Protein AF-A0A945AKJ4-F1 (afdb_monomer_lite)

Sequence (48 aa):
MKILIFSPAWVGDMVMAQSLFKSLHQQYEDLTLDVISPPWVYGLLQRM

Structure (mmCIF, N/CA/C/O backbone):
data_AF-A0A945AKJ4-F1
#
_entry.id   AF-A0A945AKJ4-F1
#
loop_
_atom_site.group_PDB
_atom_site.id
_atom_site.type_symbol
_atom_site.label_atom_id
_atom_site.label_alt_id
_atom_site.label_comp_id
_atom_site.label_asym_id
_atom_site.label_entity_id
_atom_site.label_seq_id
_atom_site.pdbx_PDB_ins_code
_atom_site.Cartn_x
_atom_site.Cartn_y
_atom_site.Cartn_z
_atom_site.occupancy
_atom_site.B_iso_or_equiv
_atom_site.auth_seq_id
_atom_site.auth_comp_id
_atom_site.auth_asym_id
_atom_site.auth_atom_id
_atom_site.pdbx_PDB_model_num
ATOM 1 N N . MET A 1 1 ? -14.552 7.847 6.954 1.00 95.38 1 MET A N 1
ATOM 2 C CA . MET A 1 1 ? -14.119 8.898 5.990 1.00 95.38 1 MET A CA 1
ATOM 3 C C . MET A 1 1 ? -13.629 8.214 4.716 1.00 95.38 1 MET A C 1
ATOM 5 O O . MET A 1 1 ? -13.018 7.165 4.847 1.00 95.38 1 MET A O 1
ATOM 9 N N . LYS A 1 2 ? -13.885 8.748 3.512 1.00 97.50 2 LYS A N 1
ATOM 10 C CA . LYS A 1 2 ? -13.414 8.144 2.246 1.00 97.50 2 LYS A CA 1
ATOM 11 C C . LYS A 1 2 ? -12.458 9.092 1.530 1.00 97.50 2 LYS A C 1
ATOM 13 O O . LYS A 1 2 ? -12.839 10.230 1.265 1.00 97.50 2 LYS A O 1
ATOM 18 N N . ILE A 1 3 ? -11.243 8.635 1.240 1.00 97.75 3 ILE A N 1
ATOM 19 C CA . ILE A 1 3 ? -10.185 9.449 0.631 1.00 97.75 3 ILE A CA 1
ATOM 20 C C . ILE A 1 3 ? -9.556 8.669 -0.524 1.00 97.75 3 ILE A C 1
ATOM 22 O O . ILE A 1 3 ? -9.193 7.507 -0.366 1.00 97.75 3 ILE A O 1
ATOM 26 N N . LEU A 1 4 ? -9.396 9.338 -1.666 1.00 97.50 4 LEU A N 1
ATOM 27 C CA . LEU A 1 4 ? -8.639 8.849 -2.814 1.00 97.50 4 LEU A CA 1
ATOM 28 C C . LEU A 1 4 ? -7.371 9.693 -2.966 1.00 97.50 4 LEU A C 1
ATOM 30 O O . LEU A 1 4 ? -7.457 10.920 -3.055 1.00 97.50 4 LEU A O 1
ATOM 34 N N . ILE A 1 5 ? -6.208 9.048 -3.014 1.00 95.31 5 ILE A N 1
ATOM 35 C CA . ILE A 1 5 ? -4.908 9.707 -3.168 1.00 95.31 5 ILE A CA 1
ATOM 36 C C . ILE A 1 5 ? -4.257 9.290 -4.485 1.00 95.31 5 ILE A C 1
ATOM 38 O O . ILE A 1 5 ? -4.138 8.108 -4.797 1.00 95.31 5 ILE A O 1
ATOM 42 N N . PHE A 1 6 ? -3.759 10.275 -5.230 1.00 95.25 6 PHE A N 1
ATOM 43 C CA . PHE A 1 6 ? -2.825 10.054 -6.328 1.00 95.25 6 PHE A CA 1
ATOM 44 C C . PHE A 1 6 ? -1.411 10.099 -5.770 1.00 95.25 6 PHE A C 1
ATOM 46 O O . PHE A 1 6 ? -0.956 11.136 -5.285 1.00 95.25 6 PHE A O 1
ATOM 53 N N . SER A 1 7 ? -0.732 8.960 -5.782 1.00 93.38 7 SER A N 1
ATOM 54 C CA . SER A 1 7 ? 0.589 8.867 -5.181 1.00 93.38 7 SER A CA 1
ATOM 55 C C . SER A 1 7 ? 1.674 9.490 -6.061 1.00 93.38 7 SER A C 1
ATOM 57 O O . SER A 1 7 ? 1.548 9.453 -7.290 1.00 93.38 7 SER A O 1
ATOM 59 N N . PRO A 1 8 ? 2.786 9.948 -5.469 1.00 93.62 8 PRO A N 1
ATOM 60 C CA . PRO A 1 8 ? 3.961 10.335 -6.235 1.00 93.62 8 PRO A CA 1
ATOM 61 C C . PRO A 1 8 ? 4.558 9.143 -7.000 1.00 93.62 8 PRO A C 1
ATOM 63 O O . PRO A 1 8 ? 4.453 7.987 -6.591 1.00 93.62 8 PRO A O 1
ATOM 66 N N . ALA A 1 9 ? 5.218 9.437 -8.121 1.00 92.38 9 ALA A N 1
ATOM 67 C CA . ALA A 1 9 ? 5.790 8.431 -9.015 1.00 92.38 9 ALA A CA 1
ATOM 68 C C . ALA A 1 9 ? 7.229 8.017 -8.654 1.00 92.38 9 ALA A C 1
ATOM 70 O O . ALA A 1 9 ? 7.821 7.206 -9.365 1.00 92.38 9 ALA A O 1
ATOM 71 N N . TRP A 1 10 ? 7.809 8.556 -7.580 1.00 94.56 10 TRP A N 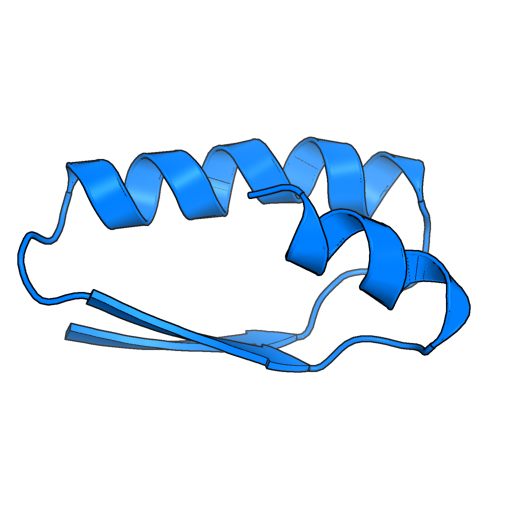1
ATOM 72 C CA . TRP A 1 10 ? 9.173 8.247 -7.158 1.00 94.56 10 TRP A CA 1
ATOM 73 C C . TRP A 1 10 ? 9.201 7.562 -5.789 1.00 94.56 10 TRP A C 1
ATOM 75 O O . TRP A 1 10 ? 8.395 7.853 -4.907 1.00 94.56 10 TRP A O 1
ATOM 85 N N . VAL A 1 11 ? 10.144 6.633 -5.612 1.00 92.50 11 VAL A N 1
ATOM 86 C CA . VAL A 1 11 ? 10.218 5.756 -4.432 1.00 92.50 11 VAL A CA 1
ATOM 87 C C . VAL A 1 11 ? 10.378 6.543 -3.134 1.00 92.50 11 VAL A C 1
ATOM 89 O O . VAL A 1 11 ? 9.637 6.290 -2.189 1.00 92.50 11 VAL A O 1
ATOM 92 N N . GLY A 1 12 ? 11.306 7.499 -3.063 1.00 94.06 12 GLY A N 1
ATOM 93 C CA . GLY A 1 12 ? 11.519 8.243 -1.819 1.00 94.06 12 GLY A CA 1
ATOM 94 C C . GLY A 1 12 ? 10.358 9.173 -1.470 1.00 94.06 12 GLY A C 1
ATOM 95 O O . GLY A 1 12 ? 10.017 9.282 -0.297 1.00 94.06 12 GLY A O 1
ATOM 96 N N . ASP A 1 13 ? 9.673 9.744 -2.460 1.00 94.88 13 ASP A N 1
ATOM 97 C CA . ASP A 1 13 ? 8.475 10.553 -2.212 1.00 94.88 13 ASP A CA 1
ATOM 98 C C . ASP A 1 13 ? 7.335 9.687 -1.669 1.00 94.88 13 ASP A C 1
ATOM 100 O O . ASP A 1 13 ? 6.629 10.090 -0.746 1.00 94.88 13 ASP A O 1
ATOM 104 N N . MET A 1 14 ? 7.181 8.463 -2.187 1.00 94.31 14 MET A N 1
ATOM 105 C CA . MET A 1 14 ? 6.216 7.495 -1.662 1.00 94.31 14 MET A CA 1
ATOM 106 C C . MET A 1 14 ? 6.538 7.105 -0.213 1.00 94.31 14 MET A C 1
ATOM 108 O O . MET A 1 14 ? 5.632 7.010 0.614 1.00 94.31 14 MET A O 1
ATOM 112 N N . VAL A 1 15 ? 7.820 6.922 0.121 1.00 93.69 15 VAL A N 1
ATOM 113 C CA . VAL A 1 15 ? 8.249 6.680 1.509 1.00 93.69 15 VAL A CA 1
ATOM 114 C C . VAL A 1 15 ? 7.846 7.849 2.412 1.00 93.69 15 VAL A C 1
ATOM 116 O O . VAL A 1 15 ? 7.320 7.617 3.500 1.00 93.69 15 VAL A O 1
ATOM 119 N N . MET A 1 16 ? 8.008 9.095 1.955 1.00 95.00 16 MET A N 1
ATOM 120 C CA . MET A 1 16 ? 7.544 10.269 2.706 1.00 95.00 16 MET A CA 1
ATOM 121 C C . MET A 1 16 ? 6.012 10.294 2.837 1.00 95.00 16 MET A C 1
ATOM 123 O O . MET A 1 16 ? 5.492 10.556 3.926 1.00 95.00 16 MET A O 1
ATOM 127 N N . ALA A 1 17 ? 5.284 9.943 1.771 1.00 95.12 17 ALA A N 1
ATOM 128 C CA . ALA A 1 17 ? 3.820 9.900 1.745 1.00 95.12 17 ALA A CA 1
ATOM 129 C C . ALA A 1 17 ? 3.216 8.876 2.727 1.00 95.12 17 ALA A C 1
ATOM 131 O O . ALA A 1 17 ? 2.126 9.111 3.250 1.00 95.12 17 ALA A O 1
ATOM 132 N N . GLN A 1 18 ? 3.928 7.795 3.073 1.00 93.69 18 GLN A N 1
ATOM 133 C CA . GLN A 1 18 ? 3.460 6.846 4.096 1.00 93.69 18 GLN A CA 1
ATOM 134 C C . GLN A 1 18 ? 3.195 7.506 5.456 1.00 93.69 18 GLN A C 1
ATOM 136 O O . GLN A 1 18 ? 2.310 7.070 6.194 1.00 93.69 18 GLN A O 1
ATOM 141 N N . SER A 1 19 ? 3.932 8.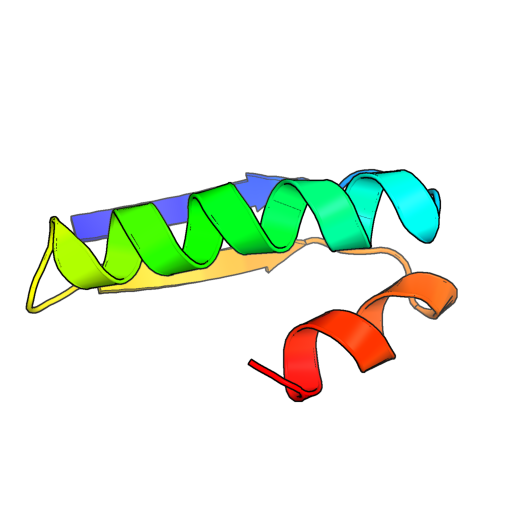568 5.795 1.00 94.75 19 SER A N 1
ATOM 142 C CA . SER A 1 19 ? 3.712 9.314 7.041 1.00 94.75 19 SER A CA 1
ATOM 143 C C . SER A 1 19 ? 2.323 9.958 7.070 1.00 94.75 19 SER A C 1
ATOM 145 O O . SER A 1 19 ? 1.646 9.922 8.098 1.00 94.75 19 SER A O 1
ATOM 147 N N . LEU A 1 20 ? 1.860 10.477 5.927 1.00 95.56 20 LEU A N 1
ATOM 148 C CA . LEU A 1 20 ? 0.509 11.016 5.784 1.00 95.56 20 LEU A CA 1
ATOM 149 C C . LEU A 1 20 ? -0.536 9.912 5.946 1.00 95.56 20 LEU A C 1
ATOM 151 O O . LEU A 1 20 ? -1.490 10.084 6.699 1.00 95.56 20 LEU A O 1
ATOM 155 N N . PHE A 1 21 ? -0.347 8.770 5.284 1.00 94.94 21 PHE A N 1
ATOM 156 C CA . PHE A 1 21 ? -1.292 7.654 5.364 1.00 94.94 21 PHE A CA 1
ATOM 157 C C . PHE A 1 21 ? -1.459 7.176 6.811 1.00 94.94 21 PHE A C 1
ATOM 159 O O . PHE A 1 21 ? -2.586 7.006 7.267 1.00 94.94 21 PHE A O 1
ATOM 166 N N . LYS A 1 22 ? -0.362 7.031 7.565 1.00 94.44 22 LYS A N 1
ATOM 167 C CA . LYS A 1 22 ? -0.407 6.653 8.990 1.00 94.44 22 LYS A CA 1
ATOM 168 C C . LYS A 1 22 ? -1.148 7.687 9.838 1.00 94.44 22 LYS A C 1
ATOM 170 O O . LYS A 1 22 ? -1.988 7.310 10.647 1.00 94.44 22 LYS A O 1
ATOM 175 N N . SER A 1 23 ? -0.874 8.973 9.620 1.00 96.69 23 SER A N 1
ATOM 176 C CA . SER A 1 23 ? -1.556 10.063 10.327 1.00 96.69 23 SER A CA 1
ATOM 177 C C . SER A 1 23 ? -3.069 10.058 10.066 1.00 96.69 23 SER A C 1
ATOM 179 O O . SER A 1 23 ? -3.863 10.161 10.997 1.00 96.69 23 SER A O 1
ATOM 181 N N . LEU A 1 24 ? -3.489 9.826 8.816 1.00 96.38 24 LEU A N 1
ATOM 182 C CA . LEU A 1 24 ? -4.907 9.728 8.460 1.00 96.38 24 LEU A CA 1
ATOM 183 C C . LEU A 1 24 ? -5.602 8.547 9.153 1.00 96.38 24 LEU A C 1
ATOM 185 O O . LEU A 1 24 ? -6.716 8.716 9.641 1.00 96.38 24 LEU A O 1
ATOM 189 N N . HIS A 1 25 ? -4.955 7.380 9.237 1.00 94.50 25 HIS A N 1
ATOM 190 C CA . HIS A 1 25 ? -5.512 6.226 9.957 1.00 94.50 25 HIS A CA 1
ATOM 191 C C . HIS A 1 25 ? -5.613 6.473 11.468 1.00 94.50 25 HIS A C 1
ATOM 193 O O . HIS A 1 2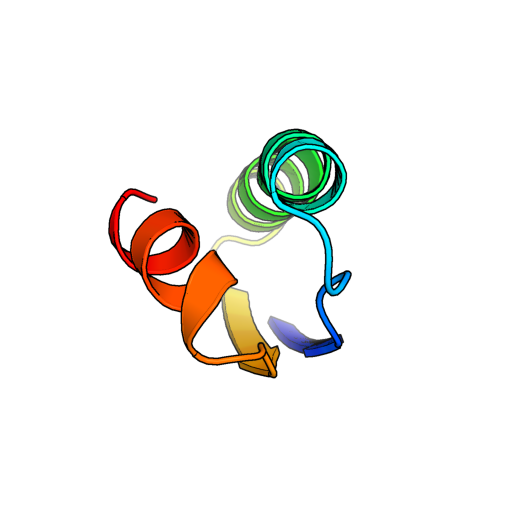5 ? -6.533 5.979 12.106 1.00 94.50 25 HIS A O 1
ATOM 199 N N . GLN A 1 26 ? -4.697 7.253 12.051 1.00 96.44 26 GLN A N 1
ATOM 200 C CA . GLN A 1 26 ? -4.789 7.651 13.461 1.00 96.44 26 GLN A CA 1
ATOM 201 C C . GLN A 1 26 ? -5.912 8.663 13.708 1.00 96.44 26 GLN A C 1
ATOM 203 O O . GLN A 1 26 ? -6.517 8.663 14.776 1.00 96.44 26 GLN A O 1
ATOM 208 N N . GLN A 1 27 ? -6.179 9.539 12.740 1.00 97.50 27 GLN A N 1
ATOM 209 C CA . GLN A 1 27 ? -7.186 10.588 12.866 1.00 97.50 27 GLN A CA 1
ATOM 210 C C . GLN A 1 27 ? -8.618 10.080 12.639 1.00 97.50 27 GLN A C 1
ATOM 212 O O . GLN A 1 27 ? -9.558 10.639 13.203 1.00 97.50 27 GLN A O 1
ATOM 217 N N . TYR A 1 28 ? -8.798 9.053 11.805 1.00 97.31 28 TYR A N 1
ATOM 218 C CA . TYR A 1 28 ? -10.113 8.553 11.408 1.00 97.31 28 TYR A CA 1
ATOM 219 C C . TYR A 1 28 ? -10.215 7.038 11.625 1.00 97.31 28 TYR A C 1
ATOM 221 O O . TYR A 1 28 ? -9.610 6.269 10.885 1.00 97.31 28 TYR A O 1
ATOM 229 N N . GLU A 1 29 ? -11.042 6.624 12.589 1.00 92.94 29 GLU A N 1
ATOM 230 C CA . GLU A 1 29 ? -11.245 5.213 12.965 1.00 92.94 29 GLU A CA 1
ATOM 231 C C . GLU A 1 29 ? -11.834 4.369 11.814 1.00 92.94 29 GLU A C 1
ATOM 233 O O . GLU A 1 29 ? -11.336 3.287 11.526 1.00 92.94 29 GLU A O 1
ATOM 238 N N . ASP A 1 30 ? -12.796 4.916 11.058 1.00 95.31 30 ASP A N 1
ATOM 239 C CA . ASP A 1 30 ? -13.413 4.268 9.886 1.00 95.31 30 ASP A CA 1
ATOM 240 C C . ASP A 1 30 ? -12.889 4.844 8.554 1.00 95.31 30 ASP A C 1
ATOM 242 O O . ASP A 1 30 ? -13.656 5.311 7.693 1.00 95.31 30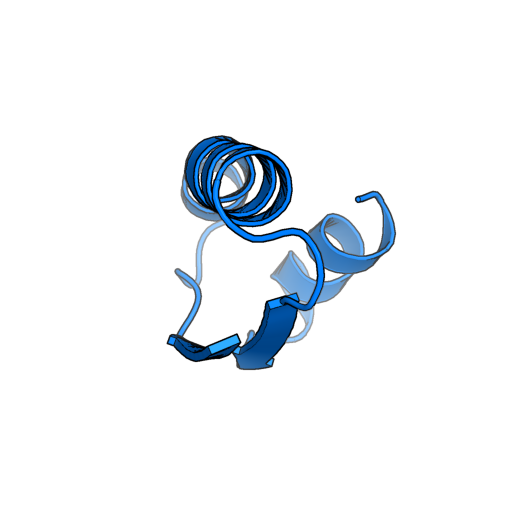 ASP A O 1
ATOM 246 N N . LEU A 1 31 ? -11.567 4.932 8.392 1.00 97.00 31 LEU A N 1
ATOM 247 C CA . LEU A 1 31 ? -10.962 5.405 7.144 1.00 97.00 31 LEU A CA 1
ATOM 248 C C . LEU A 1 31 ? -11.036 4.340 6.040 1.00 97.00 31 LEU A C 1
ATOM 250 O O . LEU A 1 31 ? -10.581 3.214 6.202 1.00 97.00 31 LEU A O 1
ATOM 254 N N . THR A 1 32 ? -11.526 4.735 4.866 1.00 96.75 32 THR A N 1
ATOM 255 C CA . THR A 1 32 ? -11.297 4.027 3.600 1.00 96.75 32 THR A CA 1
ATOM 256 C C . THR A 1 32 ? -10.342 4.865 2.760 1.00 96.75 32 THR A C 1
ATOM 258 O O . THR A 1 32 ? -10.691 5.987 2.375 1.00 96.75 32 THR A O 1
ATOM 261 N N . LEU A 1 33 ? -9.139 4.343 2.517 1.00 95.19 33 LEU A N 1
ATOM 262 C CA . LEU A 1 33 ? -8.082 5.030 1.783 1.00 95.19 33 LEU A CA 1
ATOM 263 C C . LEU A 1 33 ? -7.718 4.248 0.522 1.00 95.19 33 LEU A C 1
ATOM 265 O O . LEU A 1 33 ? -7.094 3.193 0.601 1.00 95.19 33 LEU A O 1
ATOM 269 N N . ASP A 1 34 ? -8.058 4.809 -0.631 1.00 95.50 34 ASP A N 1
ATOM 270 C CA . ASP A 1 34 ? -7.667 4.272 -1.929 1.00 95.50 34 ASP A CA 1
ATOM 271 C C . ASP A 1 34 ? -6.474 5.063 -2.469 1.00 95.50 34 ASP A C 1
ATOM 273 O O . ASP A 1 34 ? -6.453 6.296 -2.421 1.00 95.50 34 ASP A O 1
ATOM 277 N N . VAL A 1 35 ? -5.469 4.367 -3.001 1.00 94.38 35 VAL A N 1
ATOM 278 C CA . VAL A 1 35 ? -4.264 5.002 -3.548 1.00 94.38 35 VAL A CA 1
ATOM 279 C C . VAL A 1 35 ? -4.032 4.544 -4.982 1.00 94.38 35 VAL A C 1
ATOM 281 O O . VAL A 1 35 ? -3.789 3.366 -5.243 1.00 94.38 35 VAL A O 1
ATOM 284 N N . ILE A 1 36 ? -4.064 5.491 -5.920 1.00 95.06 36 ILE A N 1
ATOM 285 C CA . ILE A 1 36 ? -3.685 5.267 -7.318 1.00 95.06 36 ILE A CA 1
ATOM 286 C C . ILE A 1 36 ? -2.182 5.473 -7.434 1.00 95.06 36 ILE A C 1
ATOM 288 O O . ILE A 1 36 ? -1.666 6.548 -7.114 1.00 95.06 36 ILE A O 1
ATOM 292 N N . SER A 1 37 ? -1.484 4.442 -7.907 1.00 92.69 37 SER A N 1
ATOM 293 C CA . SER A 1 37 ? -0.028 4.420 -7.918 1.00 92.69 37 SER A CA 1
ATOM 294 C C . SER A 1 37 ? 0.550 3.681 -9.123 1.00 92.69 37 SER A C 1
ATOM 296 O O . SER A 1 37 ? -0.020 2.671 -9.542 1.00 92.69 37 SER A O 1
ATOM 298 N N . PRO A 1 38 ? 1.685 4.141 -9.684 1.00 92.56 38 PRO A N 1
ATOM 299 C CA . PRO A 1 38 ? 2.408 3.383 -10.694 1.00 92.56 38 PRO A CA 1
ATOM 300 C C . PRO A 1 38 ? 2.909 2.019 -10.178 1.00 92.56 38 PRO A C 1
ATOM 302 O O . PRO A 1 38 ? 3.228 1.883 -8.993 1.00 92.56 38 PRO A O 1
ATOM 305 N N . PRO A 1 39 ? 3.089 1.014 -11.057 1.00 91.69 39 PRO A N 1
ATOM 306 C CA . PRO A 1 39 ? 3.447 -0.344 -10.636 1.00 91.69 39 PRO A CA 1
ATOM 307 C C . PRO A 1 39 ? 4.745 -0.452 -9.820 1.00 91.69 39 PRO A C 1
ATOM 309 O O . PRO A 1 39 ? 4.853 -1.296 -8.936 1.00 91.69 39 PRO A O 1
ATOM 312 N N . TRP A 1 40 ? 5.736 0.402 -10.087 1.00 90.56 40 TRP A N 1
ATOM 313 C CA . TRP A 1 40 ? 7.066 0.316 -9.467 1.00 90.56 40 TRP A CA 1
ATOM 314 C C . TRP A 1 40 ? 7.135 0.853 -8.029 1.00 90.56 40 TRP A C 1
ATOM 316 O O . TRP A 1 40 ? 8.056 0.500 -7.297 1.00 90.56 40 TRP A O 1
ATOM 326 N N . VAL A 1 41 ? 6.175 1.679 -7.602 1.00 91.25 41 VAL A N 1
ATOM 327 C CA . VAL A 1 41 ? 6.042 2.132 -6.201 1.00 91.25 41 VAL A CA 1
ATOM 328 C C . VAL A 1 41 ? 4.957 1.364 -5.437 1.00 91.25 41 VAL A C 1
ATOM 330 O O . VAL A 1 41 ? 4.923 1.418 -4.209 1.00 91.25 41 VAL A O 1
ATOM 333 N N . TYR A 1 42 ? 4.123 0.584 -6.132 1.00 88.12 42 TYR A N 1
ATOM 334 C CA . TYR A 1 42 ? 3.002 -0.161 -5.552 1.00 88.12 42 TYR A CA 1
ATOM 335 C C . TYR A 1 42 ? 3.415 -1.117 -4.422 1.00 88.12 42 TYR A C 1
ATOM 337 O O . TYR A 1 42 ? 2.736 -1.207 -3.402 1.00 88.12 42 TYR A O 1
ATOM 345 N N . GLY A 1 43 ? 4.572 -1.777 -4.548 1.00 88.12 43 GLY A N 1
ATOM 346 C CA . GLY A 1 43 ? 5.080 -2.689 -3.515 1.00 88.12 43 GLY A CA 1
ATOM 347 C C . GLY A 1 43 ? 5.350 -2.021 -2.158 1.00 88.12 43 GLY A C 1
ATOM 348 O O . GLY A 1 43 ? 5.425 -2.711 -1.145 1.00 88.12 43 GLY A O 1
ATOM 349 N N . LEU A 1 44 ? 5.476 -0.690 -2.110 1.00 87.50 44 LEU A N 1
ATOM 350 C CA . LEU A 1 44 ? 5.595 0.057 -0.855 1.00 87.50 44 LEU A CA 1
ATOM 351 C C . LEU A 1 44 ? 4.246 0.225 -0.154 1.00 87.50 44 LEU A C 1
ATOM 353 O O . LEU A 1 44 ? 4.211 0.252 1.073 1.00 87.50 44 LEU A O 1
ATOM 357 N N . LEU A 1 45 ? 3.148 0.313 -0.909 1.00 85.81 45 LEU A N 1
ATOM 358 C CA . LEU A 1 45 ? 1.798 0.446 -0.354 1.00 85.81 45 LEU A CA 1
ATOM 359 C C . LEU A 1 45 ? 1.345 -0.837 0.348 1.00 85.81 45 LEU A C 1
ATOM 361 O O . LEU A 1 45 ? 0.638 -0.766 1.340 1.00 85.81 45 LEU A O 1
ATOM 365 N N . GLN A 1 46 ? 1.807 -2.000 -0.114 1.00 83.50 46 GLN A N 1
ATOM 366 C CA . GLN A 1 46 ? 1.473 -3.303 0.478 1.00 83.50 46 GLN A CA 1
ATOM 367 C C . GLN A 1 46 ? 2.165 -3.588 1.821 1.00 83.50 46 GLN A C 1
ATOM 369 O O . GLN A 1 46 ? 1.900 -4.613 2.441 1.00 83.50 46 GLN A O 1
ATOM 374 N N . ARG A 1 47 ? 3.114 -2.740 2.235 1.00 78.62 47 ARG A N 1
ATOM 375 C CA . ARG A 1 47 ? 3.889 -2.907 3.479 1.00 78.62 47 ARG A CA 1
ATOM 376 C C . ARG A 1 47 ? 3.368 -2.048 4.632 1.00 78.62 47 ARG A C 1
ATOM 378 O O . ARG A 1 47 ? 4.006 -2.010 5.684 1.00 78.62 47 ARG A O 1
ATOM 385 N N . MET A 1 48 ? 2.287 -1.311 4.398 1.00 70.81 48 MET A N 1
ATOM 386 C CA . MET A 1 48 ? 1.540 -0.576 5.414 1.00 70.81 48 MET A CA 1
ATOM 387 C C . MET A 1 48 ? 0.374 -1.410 5.913 1.00 70.81 48 MET A C 1
ATOM 389 O O . MET A 1 48 ? 0.113 -1.307 7.129 1.00 70.81 48 MET A O 1
#

pLDDT: mean 93.08, std 4.95, range [70.81, 97.75]

Radius of gyration: 10.5 Å; chains: 1; bounding box: 26×14×24 Å

Foldseek 3Di:
DEDEEEADADQVSNVVCVVVVVVVCVVDVPYDYHYDYDPVNVVVVVVD

Secondary structure (DSSP, 8-state):
-EEEEE--SSHHHHHHHHHHHHHHHHH-TT-EEEEE--HHHHHHHTT-

=== Feature glossary ===
The record interleaves many kinds of information about one protein. Here is each kind framed as the question it answers.

Q: What does the local fold look like, residue by residue?
A: A 3Di character summarizes, for each residue, the relative orientation of the Cα frame of its nearest spatial neighbor. Because it encodes fold topology rather than chemistry, 3Di alignments detect remote structural similarity that sequence alignment misses.

Q: Which residues are in helices, strands, or loops?
A: Secondary structure is the local, repeating backbone conformation. DSSP classifies it into eight states by reading the hydrogen-bond network: three helix types (H, G, I), two β types (E, B), two non-regular types (T, S), and unstructured coil (-).

Q: How big and how compact is the whole molecule?
A: Three whole-structure scalars: the radius of gyration (RMS distance of Cα from centroid, in Å), the count of Cα–Cα contacts (pairs closer than 8 Å and 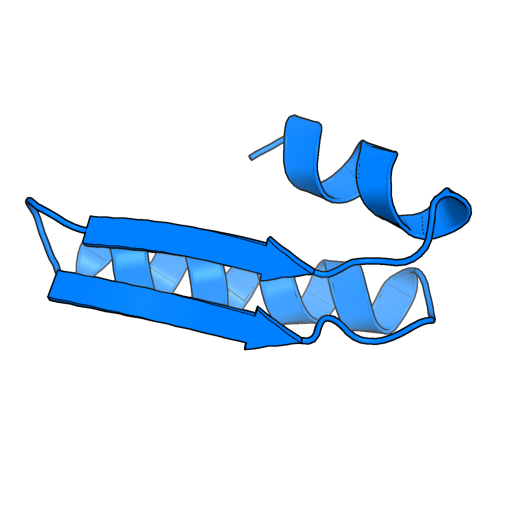separated by more than four residues in sequence — i.e. tertiary, not local, contacts), and the bounding-box dimensions. Together they distinguish compact globular folds from extended fibres or disordered chains.

Q: How confident is the AlphaFold model at each residue?
A: For AlphaFold models, the B-factor field carries pLDDT — the model's own estimate of local accuracy on a 0–100 scale. Regions with pLDDT<50 should be treated as essentially unmodeled; they often correspond to intrinsically disordered segments.

Q: What family and function is it annotated with?
A: Functional annotations link the protein to curated databases. InterPro entries identify conserved domains and families by matching the sequence against member-database signatures (Pfam, PROSITE, CDD, …). Gene Ontology (GO) terms describe molecular function, biological process, and cellular component in a controlled vocabulary. CATH places the structure in a hierarchical fold classification (Class/Architecture/Topology/Homologous-superfamily). The organism is the source species.

Q: What known structures does this most resemble?
A: Nearest PDB neighbors are the top structural matches found by Foldseek when searching this structure against the entire Protein Data Bank. Each hit reports a TM-score (0 to 1; >0.5 almost always implies the same fold) and an E-value. These are *structural* homologs — they may share no detectable sequence similarity.

Q: Which residues are buried vs exposed?
A: Solvent-accessible surface area (SASA) is the area in Å² traced out by the centre of a 1.4 Å probe sphere (a water molecule) rolled over the protein's van der Waals surface (Shrake–Rupley / Lee–Richards construction). Buried residues have near-zero SASA; fully exposed residues can exceed 200 Å². The total SASA scales roughly with the number of surface residues.

Q: What are the backbone torsion angles?
A: φ (phi) and ψ (psi) are the two rotatable backbone dihedrals per residue: φ is the C(i-1)–N–Cα–C torsion, ψ is the N–Cα–C–N(i+1) torsion, both in degrees on (−180°, 180°]. α-helical residues cluster near (−60°, −45°); β-strand residues near (−120°, +130°). A Ramachandran plot is simply a scatter of (φ, ψ) for every residue.

Q: Are the domains correctly placed relative to each other?
A: Predicted aligned error is AlphaFold's pairwise confidence. Unlike pLDDT (per-residue), PAE is per-residue-pair a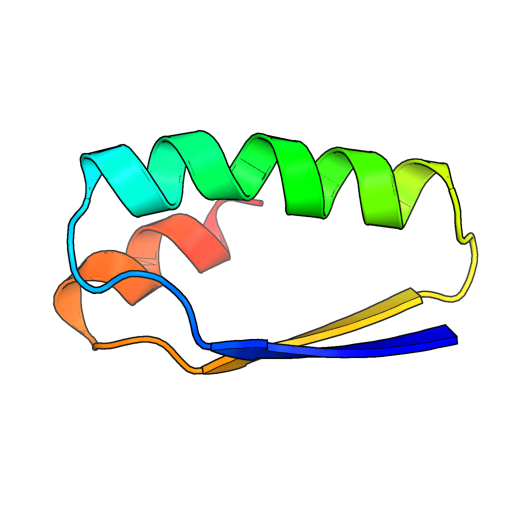nd captures whether two parts of the structure are correctly placed relative to each other. Units are ångströms of expected positional error.

Q: What if only a Cα trace is available?
A: P-SEA three-state annotation labels each residue as helix, strand, or coil based purely on the geometry of the Cα trace. It serves as a fallback when the full backbone (and thus DSSP) is unavailable.

Q: What is the amino-acid chain?
A: This is the polypeptide sequence — one letter per residue, N-terminus first. Length ranges from a few dozen residues for small domains to over a thousand for large multi-domain proteins.

Q: What do the rendered images show?
A: The six renders are orthographic views along the three Cartesian axes in both directions. Representation (cartoon, sticks, or surface) and color scheme (sequence-rainbow or by-chain) vary across proteins so the training set covers all the common visualization conventions.

Q: What do the diagnostic plots show?
A: Plot images: a contact map (which residues are close in 3D, as an N×N binary image), a Ramachandran scatter (backbone torsion angles, revealing secondary-structure composition at a glance), and — for AlphaFold structures — a PAE heatmap (pairwise prediction confidence).

Q: How mobile is each atom in the crystal?
A: B-factor (Debye–Waller factor) reflects atomic displacement in the crystal lattice. It is an experimental observable (units Å²), not a prediction; low values mean the atom is pinned down, high values mean it moves or is heterogeneous across the crystal.

Q: Where is each backbone atom in 3D?
A: The mmCIF table is the protein's shape written out atom by atom. For each backbone N, Cα, C, and carbonyl O, it records an (x, y, z) coordinate triple in Å plus the residue type, chain letter, and residue number.